Protein AF-A0A354YVZ8-F1 (afdb_monomer_lite)

Sequence (76 aa):
RPAVEAGEKLGFLPGDFIEKVNPYLRPLYDGLFDILGVEITQRYLEKNIIEVAPLAYMRGRTLNDAFIILDEAQNT

pLDDT: mean 79.1, std 17.97, range [43.56, 97.12]

Secondary structure (DSSP, 8-state):
-----S-TTS---SS-HHHHHHHHHHHHHHHHHHHH-HHHHHHHHHTTSS----GGGGTT----S-----S-GGG-

Foldseek 3Di:
DDDDDDDPPQPDDPDDPCVSCVVVCVVVLVVCCVPPNDVRSVVCVVVVVDDDDDPVVCPPDDDPPDDDDDPPPVPD

Radius of gyration: 15.45 Å; chains: 1; bounding box: 52×29×27 Å

InterPro domains:
  IPR003714 PhoH-like protein [PF02562] (1-76)
  IPR027417 P-loop containing nucleoside triphosphate hydrolase [G3DSA:3.40.50.300] (1-76)
  IPR027417 P-loop containing nucleoside triphosphate hydrolase [SSF52540] (2-75)
  IPR051451 PhoH2-like [PTHR30473] (1-76)

Structure (mmCIF, N/CA/C/O backbone):
data_AF-A0A354YVZ8-F1
#
_entry.id   AF-A0A354YVZ8-F1
#
loop_
_atom_site.group_PDB
_atom_site.id
_atom_site.type_symbol
_atom_site.label_atom_id
_atom_site.label_alt_id
_atom_site.label_comp_id
_atom_site.label_asym_id
_atom_site.label_entity_id
_atom_site.label_seq_id
_atom_site.pdbx_PDB_ins_code
_atom_site.Cartn_x
_atom_site.Cartn_y
_atom_site.Cartn_z
_atom_site.occupancy
_atom_site.B_iso_or_equiv
_atom_site.auth_seq_id
_atom_site.auth_comp_id
_atom_site.auth_asym_id
_atom_site.auth_atom_id
_atom_site.pdbx_PDB_model_num
ATOM 1 N N . ARG A 1 1 ? 40.502 -0.121 1.293 1.00 65.19 1 ARG A N 1
ATOM 2 C CA . ARG A 1 1 ? 39.415 -0.152 0.281 1.00 65.19 1 ARG A CA 1
ATOM 3 C C . ARG A 1 1 ? 38.807 -1.547 0.321 1.00 65.19 1 ARG A C 1
ATOM 5 O O . ARG A 1 1 ? 39.590 -2.488 0.322 1.00 65.19 1 ARG A O 1
ATOM 12 N N . PRO A 1 2 ? 37.485 -1.656 0.507 1.00 47.62 2 PRO A N 1
ATOM 13 C CA . PRO A 1 2 ? 36.602 -2.014 -0.619 1.00 47.62 2 PRO A CA 1
ATOM 14 C C . PRO A 1 2 ? 35.372 -1.078 -0.676 1.00 47.62 2 PRO A C 1
ATOM 16 O O . PRO A 1 2 ? 34.915 -0.606 0.358 1.00 47.62 2 PRO A O 1
ATOM 19 N N . ALA A 1 3 ? 35.005 -0.512 -1.829 1.00 45.91 3 ALA A N 1
ATOM 20 C CA . ALA A 1 3 ? 34.356 -1.115 -3.005 1.00 45.91 3 ALA A CA 1
ATOM 21 C C . ALA A 1 3 ? 32.858 -1.355 -2.739 1.00 45.91 3 ALA A C 1
ATOM 23 O O . ALA A 1 3 ? 32.444 -2.406 -2.267 1.00 45.91 3 ALA A O 1
ATOM 24 N N . VAL A 1 4 ? 32.098 -0.283 -2.976 1.00 46.75 4 VAL A N 1
ATOM 25 C CA . VAL A 1 4 ? 30.635 -0.222 -3.001 1.00 46.75 4 VAL A CA 1
ATOM 26 C C . VAL A 1 4 ? 30.181 -0.941 -4.266 1.00 46.75 4 VAL A C 1
ATOM 28 O O . VAL A 1 4 ? 30.644 -0.588 -5.350 1.00 46.75 4 VAL A O 1
ATOM 31 N N . GLU A 1 5 ? 29.307 -1.934 -4.134 1.00 44.97 5 GLU A N 1
ATOM 32 C CA . GLU A 1 5 ? 28.800 -2.699 -5.269 1.00 44.97 5 GLU A CA 1
ATOM 33 C C . GLU A 1 5 ? 27.279 -2.862 -5.206 1.00 44.97 5 GLU A C 1
ATOM 35 O O . GLU A 1 5 ? 26.707 -3.140 -4.154 1.00 44.97 5 GLU A O 1
ATOM 40 N N . ALA A 1 6 ? 26.691 -2.718 -6.397 1.00 44.84 6 ALA A N 1
ATOM 41 C CA . ALA A 1 6 ? 25.343 -3.085 -6.824 1.00 44.84 6 ALA A CA 1
ATOM 42 C C . ALA A 1 6 ? 24.168 -2.234 -6.305 1.00 44.84 6 ALA A C 1
ATOM 44 O O . ALA A 1 6 ? 23.509 -2.563 -5.322 1.00 44.84 6 ALA A O 1
ATOM 45 N N . GLY A 1 7 ? 23.823 -1.187 -7.068 1.00 43.56 7 GLY A N 1
ATOM 46 C CA . GLY A 1 7 ? 22.518 -0.534 -6.926 1.00 43.56 7 GLY A CA 1
ATOM 47 C C . GLY A 1 7 ? 22.277 0.769 -7.695 1.00 43.56 7 GLY A C 1
ATOM 48 O O . GLY A 1 7 ? 21.255 1.408 -7.461 1.00 43.56 7 GLY A O 1
ATOM 49 N N . GLU A 1 8 ? 23.164 1.199 -8.598 1.00 44.38 8 GLU A N 1
ATOM 50 C CA . GLU A 1 8 ? 22.924 2.358 -9.475 1.00 44.38 8 GLU A CA 1
ATOM 51 C C . GLU A 1 8 ? 21.890 2.034 -10.570 1.00 44.38 8 GLU A C 1
ATOM 53 O O . GLU A 1 8 ? 22.230 1.855 -11.734 1.00 44.38 8 GLU A O 1
ATOM 58 N N . LYS A 1 9 ? 20.607 1.947 -10.201 1.00 48.72 9 LYS A N 1
ATOM 59 C CA . LYS A 1 9 ? 19.476 2.148 -11.131 1.00 48.72 9 LYS A CA 1
ATOM 60 C C . LYS A 1 9 ? 18.277 2.876 -10.511 1.00 48.72 9 LYS A C 1
ATOM 62 O O . LYS A 1 9 ? 17.242 2.980 -11.158 1.00 48.72 9 LYS A O 1
ATOM 67 N N . LEU A 1 10 ? 18.403 3.450 -9.312 1.00 50.06 10 LEU A N 1
ATOM 68 C CA . LEU A 1 10 ? 17.493 4.515 -8.883 1.00 50.06 10 LEU A CA 1
ATOM 69 C C . LEU A 1 10 ? 18.168 5.854 -9.174 1.00 50.06 10 LEU A C 1
ATOM 71 O O . LEU A 1 10 ? 19.142 6.219 -8.517 1.00 50.06 10 LEU A O 1
ATOM 75 N N . GLY A 1 11 ? 17.668 6.554 -10.193 1.00 50.53 11 GLY A N 1
ATOM 76 C CA . GLY A 1 11 ? 18.122 7.891 -10.561 1.00 50.53 11 GLY A CA 1
ATOM 77 C C . GLY A 1 11 ? 18.212 8.810 -9.342 1.00 50.53 11 GLY A C 1
ATOM 78 O O . GLY A 1 11 ? 17.371 8.770 -8.442 1.00 50.53 11 GLY A O 1
ATOM 79 N N . PHE A 1 12 ? 19.281 9.599 -9.319 1.00 50.44 12 PHE A N 1
ATOM 80 C CA . PHE A 1 12 ? 19.688 10.519 -8.263 1.00 50.44 12 PHE A CA 1
ATOM 81 C C . PHE A 1 12 ? 18.625 11.593 -7.973 1.00 50.44 12 PHE A C 1
ATOM 83 O O . PHE A 1 12 ? 18.751 12.736 -8.401 1.00 50.44 12 PHE A O 1
ATOM 90 N N . LEU A 1 13 ? 17.582 11.248 -7.223 1.00 47.44 13 LEU A N 1
ATOM 91 C CA . LEU A 1 13 ? 16.750 12.232 -6.536 1.00 47.44 13 LEU A CA 1
ATOM 92 C C . LEU A 1 13 ? 17.374 12.505 -5.155 1.00 47.44 13 LEU A C 1
ATOM 94 O O . LEU A 1 13 ? 17.694 11.550 -4.442 1.00 47.44 13 LEU A O 1
ATOM 98 N N . PRO A 1 14 ? 17.622 13.765 -4.764 1.00 47.69 14 PRO A N 1
ATOM 99 C CA . PRO A 1 14 ? 18.060 14.077 -3.406 1.00 47.69 14 PRO A CA 1
ATOM 100 C C . PRO A 1 14 ? 16.926 13.749 -2.421 1.00 47.69 14 PRO A C 1
ATOM 102 O O . PRO A 1 14 ? 15.790 14.144 -2.665 1.00 47.69 14 PRO A O 1
ATOM 105 N N . GLY A 1 15 ? 17.223 13.008 -1.347 1.00 58.84 15 GLY A N 1
ATOM 106 C CA . GLY A 1 15 ? 16.236 12.659 -0.318 1.00 58.84 15 GLY A CA 1
ATOM 107 C C . GLY A 1 15 ? 16.456 11.307 0.365 1.00 58.84 15 GLY A C 1
ATOM 108 O O . GLY A 1 15 ? 17.276 10.496 -0.088 1.00 58.84 15 GLY A O 1
ATOM 109 N N . ASP A 1 16 ? 15.722 11.078 1.456 1.00 67.44 16 ASP A N 1
ATOM 110 C CA . ASP A 1 16 ? 15.665 9.796 2.174 1.00 67.44 16 ASP A CA 1
ATOM 111 C C . ASP A 1 16 ? 15.091 8.689 1.263 1.00 67.44 16 ASP A C 1
ATOM 113 O O . ASP A 1 16 ? 14.399 8.954 0.277 1.00 67.44 16 ASP A O 1
ATOM 117 N N . PHE A 1 17 ? 15.375 7.421 1.564 1.00 61.47 17 PHE A N 1
ATOM 118 C CA . PHE A 1 17 ? 14.884 6.265 0.808 1.00 61.47 17 PHE A CA 1
ATOM 119 C C . PHE A 1 17 ? 13.359 6.318 0.605 1.00 61.47 17 PHE A C 1
ATOM 121 O O . PHE A 1 17 ? 12.867 6.022 -0.483 1.00 61.47 17 PHE A O 1
ATOM 128 N N . ILE A 1 18 ? 12.626 6.788 1.618 1.00 61.59 18 ILE A N 1
ATOM 129 C CA . ILE A 1 18 ? 11.174 6.990 1.561 1.00 61.59 18 ILE A CA 1
ATOM 130 C C . ILE A 1 18 ? 10.790 8.033 0.504 1.00 61.59 18 ILE A C 1
ATOM 132 O O . ILE A 1 18 ? 9.879 7.790 -0.283 1.00 61.59 18 ILE A O 1
ATOM 136 N N . GLU A 1 19 ? 11.500 9.158 0.420 1.00 63.94 19 GLU A N 1
ATOM 137 C CA . GLU A 1 19 ? 11.213 10.231 -0.545 1.00 63.94 19 GLU A CA 1
ATOM 138 C C . GLU A 1 19 ? 11.443 9.784 -1.992 1.00 63.94 19 GLU A C 1
ATOM 140 O O . GLU A 1 19 ? 10.733 10.219 -2.896 1.00 63.94 19 GLU A O 1
ATOM 145 N N . LYS A 1 20 ? 12.388 8.863 -2.212 1.00 67.06 20 LYS A N 1
ATOM 146 C CA . LYS A 1 20 ? 12.671 8.284 -3.536 1.00 67.06 20 LYS A CA 1
ATOM 147 C C . LYS A 1 20 ? 11.636 7.265 -3.986 1.00 67.06 20 LYS A C 1
ATOM 149 O O . LYS A 1 20 ? 11.388 7.128 -5.180 1.00 67.06 20 LYS A O 1
ATOM 154 N N . VAL A 1 21 ? 11.074 6.524 -3.041 1.00 65.56 21 VAL A N 1
ATOM 155 C CA . VAL A 1 21 ? 10.078 5.483 -3.302 1.00 65.56 21 VAL A CA 1
ATOM 156 C C . VAL A 1 21 ? 8.682 6.095 -3.468 1.00 65.56 21 VAL A C 1
ATOM 158 O O . VAL A 1 21 ? 7.882 5.592 -4.254 1.00 65.56 21 VAL A O 1
ATOM 161 N N . ASN A 1 22 ? 8.413 7.219 -2.798 1.00 73.56 22 ASN A N 1
ATOM 162 C CA . ASN A 1 22 ? 7.112 7.890 -2.771 1.00 73.56 22 ASN A CA 1
ATOM 163 C C . ASN A 1 22 ? 6.478 8.139 -4.164 1.00 73.56 22 ASN A C 1
ATOM 165 O O . ASN A 1 22 ? 5.290 7.856 -4.325 1.00 73.56 22 ASN A O 1
ATOM 169 N N . PRO A 1 23 ? 7.219 8.580 -5.207 1.00 79.12 23 PRO A N 1
ATOM 170 C CA . PRO A 1 23 ? 6.655 8.765 -6.545 1.00 79.12 23 PRO A CA 1
ATOM 171 C C . PRO A 1 23 ? 6.099 7.479 -7.170 1.00 79.12 23 PRO A C 1
ATOM 173 O O . PRO A 1 23 ? 5.083 7.540 -7.853 1.00 79.12 23 PRO A O 1
ATOM 176 N N . TYR A 1 24 ? 6.727 6.326 -6.916 1.00 79.19 24 TYR A N 1
ATOM 177 C CA . TYR A 1 24 ? 6.298 5.034 -7.465 1.00 79.19 24 TYR A CA 1
ATOM 178 C C . TYR A 1 24 ? 5.091 4.454 -6.728 1.00 79.19 24 TYR A C 1
ATOM 180 O O . TYR A 1 24 ? 4.330 3.688 -7.305 1.00 79.19 24 TYR A O 1
ATOM 188 N N . LEU A 1 25 ? 4.900 4.823 -5.459 1.00 83.69 25 LEU A N 1
ATOM 189 C CA . LEU A 1 25 ? 3.756 4.364 -4.669 1.00 83.69 25 LEU A CA 1
ATOM 190 C C . LEU A 1 25 ? 2.522 5.249 -4.857 1.00 83.69 25 LEU A C 1
ATOM 192 O O . LEU A 1 25 ? 1.415 4.812 -4.557 1.00 83.69 25 LEU A O 1
ATOM 196 N N . ARG A 1 26 ? 2.687 6.482 -5.355 1.00 88.38 26 ARG A N 1
ATOM 197 C CA . ARG A 1 26 ? 1.582 7.432 -5.546 1.00 88.38 26 ARG A CA 1
ATOM 198 C C . ARG A 1 26 ? 0.406 6.855 -6.354 1.00 88.38 26 ARG A C 1
ATOM 200 O O . ARG A 1 26 ? -0.704 6.962 -5.845 1.00 88.38 26 ARG A O 1
ATOM 207 N N . PRO A 1 27 ? 0.601 6.168 -7.499 1.00 90.06 27 PRO A N 1
ATOM 208 C CA . PRO A 1 27 ? -0.512 5.565 -8.238 1.00 90.06 27 PRO A CA 1
ATOM 209 C C . PRO A 1 27 ? -1.310 4.534 -7.426 1.00 90.06 27 PRO A C 1
ATOM 211 O O . PRO A 1 27 ? -2.525 4.433 -7.582 1.00 90.06 27 PRO A O 1
ATOM 214 N N . LEU A 1 28 ? -0.651 3.795 -6.524 1.00 90.62 28 LEU A N 1
ATOM 215 C CA . LEU A 1 28 ? -1.326 2.844 -5.636 1.00 90.62 28 LEU A CA 1
ATOM 216 C C . LEU A 1 28 ? -2.208 3.577 -4.621 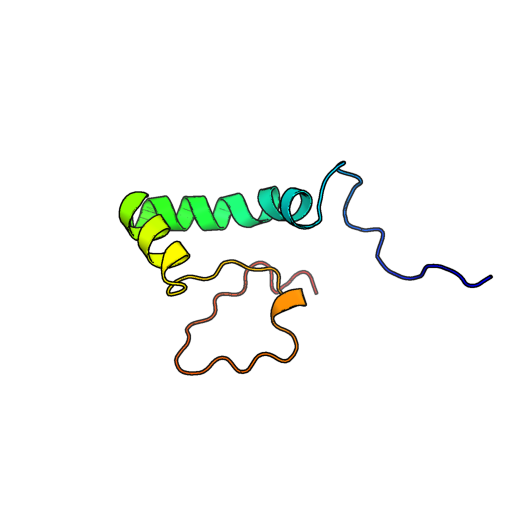1.00 90.62 28 LEU A C 1
ATOM 218 O O . LEU A 1 28 ? -3.348 3.175 -4.398 1.00 90.62 28 LEU A O 1
ATOM 222 N N . TYR A 1 29 ? -1.709 4.669 -4.033 1.00 91.38 29 TYR A N 1
ATOM 223 C CA . TYR A 1 29 ? -2.503 5.504 -3.129 1.00 91.38 29 TYR A CA 1
ATOM 224 C C . TYR A 1 29 ? -3.687 6.153 -3.845 1.00 91.38 29 TYR A C 1
ATOM 226 O O . TYR A 1 29 ? -4.791 6.122 -3.308 1.00 91.38 29 TYR A O 1
ATOM 234 N N . ASP A 1 30 ? -3.479 6.676 -5.054 1.00 92.38 30 ASP A N 1
ATOM 235 C CA . ASP A 1 30 ? -4.542 7.282 -5.859 1.00 92.38 30 ASP A CA 1
ATOM 236 C C . ASP A 1 30 ? -5.652 6.255 -6.149 1.00 92.38 30 ASP A C 1
ATOM 238 O O . ASP A 1 30 ? -6.820 6.513 -5.866 1.00 92.38 30 ASP A O 1
ATOM 242 N N . GLY A 1 31 ? -5.295 5.036 -6.572 1.00 94.19 31 GLY A N 1
ATOM 243 C CA . GLY A 1 31 ? -6.268 3.958 -6.784 1.00 94.19 31 GLY A CA 1
ATOM 244 C C . GLY A 1 31 ? -7.014 3.543 -5.509 1.00 94.19 31 GLY A C 1
ATOM 245 O O . GLY A 1 31 ? -8.220 3.293 -5.542 1.00 94.19 31 GLY A O 1
ATOM 246 N N . LEU A 1 32 ? -6.331 3.510 -4.359 1.00 94.25 32 LEU A N 1
ATOM 247 C CA . LEU A 1 32 ? -6.981 3.254 -3.070 1.00 94.25 32 LEU A CA 1
ATOM 248 C C . LEU A 1 32 ? -7.946 4.382 -2.685 1.00 94.25 32 LEU A C 1
ATOM 250 O O . LEU A 1 32 ? -9.026 4.106 -2.161 1.00 94.25 32 LEU A O 1
ATOM 254 N N . PHE A 1 33 ? -7.580 5.641 -2.927 1.00 95.50 33 PHE A N 1
ATOM 255 C CA . PHE A 1 33 ? -8.452 6.787 -2.676 1.00 95.50 33 PHE A CA 1
ATOM 256 C C . PHE A 1 33 ? -9.676 6.791 -3.591 1.00 95.50 33 PHE A C 1
ATOM 258 O O . PHE A 1 33 ? -10.760 7.111 -3.109 1.00 95.50 33 PHE A O 1
ATOM 265 N N . ASP A 1 34 ? -9.542 6.374 -4.847 1.00 97.00 34 ASP A N 1
ATOM 266 C CA . ASP A 1 34 ? -10.668 6.286 -5.780 1.00 97.00 34 ASP A CA 1
ATOM 267 C C . ASP A 1 34 ? -11.664 5.179 -5.395 1.00 97.00 34 ASP A C 1
ATOM 269 O O . ASP A 1 34 ? -12.875 5.360 -5.523 1.00 97.00 34 ASP A O 1
ATOM 273 N N . ILE A 1 35 ? -11.176 4.037 -4.894 1.00 95.62 35 ILE A N 1
ATOM 274 C CA . ILE A 1 35 ? -12.023 2.879 -4.560 1.00 95.62 35 ILE A CA 1
ATOM 275 C C . ILE A 1 35 ? -12.664 3.014 -3.173 1.00 95.62 35 ILE A C 1
ATOM 277 O O . ILE A 1 35 ? -13.846 2.714 -3.003 1.00 95.62 35 ILE A O 1
ATOM 281 N N . LEU A 1 36 ? -11.885 3.415 -2.165 1.00 95.56 36 LEU A N 1
ATOM 282 C CA . LEU A 1 36 ? -12.312 3.417 -0.760 1.00 95.56 36 LEU A CA 1
ATOM 283 C C . LEU A 1 36 ? -12.636 4.821 -0.234 1.00 95.56 36 LEU A C 1
ATOM 285 O O . LEU A 1 36 ? -13.270 4.954 0.812 1.00 95.56 36 LEU A O 1
ATOM 289 N N . GLY A 1 37 ? -12.216 5.873 -0.936 1.00 96.81 37 GLY A N 1
ATOM 290 C CA . GLY A 1 37 ? -12.249 7.241 -0.434 1.00 96.81 37 GLY A CA 1
ATOM 291 C C . GLY A 1 37 ? -11.077 7.554 0.502 1.00 96.81 37 GLY A C 1
ATOM 292 O O . GLY A 1 37 ? -10.522 6.689 1.180 1.00 96.81 37 GLY A O 1
ATOM 293 N N . VAL A 1 38 ? -10.713 8.835 0.575 1.00 94.50 38 VAL A N 1
ATOM 294 C CA . VAL A 1 38 ? -9.539 9.309 1.330 1.00 94.50 38 VAL A CA 1
ATOM 295 C C . VAL A 1 38 ? -9.605 8.936 2.814 1.00 94.50 38 VAL A C 1
ATOM 297 O O . VAL A 1 38 ? -8.628 8.436 3.366 1.00 94.50 38 VAL A O 1
ATOM 300 N N . GLU A 1 39 ? -10.750 9.144 3.468 1.00 96.25 39 GLU A N 1
ATOM 301 C CA . GLU A 1 39 ? -10.875 8.941 4.917 1.00 96.25 39 GLU A CA 1
ATOM 302 C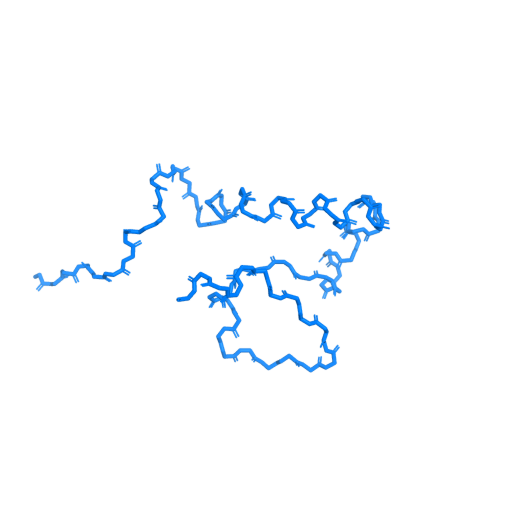 C . GLU A 1 39 ? -10.712 7.466 5.323 1.00 96.25 39 GLU A C 1
ATOM 304 O O . GLU A 1 39 ? -10.018 7.155 6.294 1.00 96.25 39 GLU A O 1
ATOM 309 N N . ILE A 1 40 ? -11.325 6.547 4.570 1.00 96.94 40 ILE A N 1
ATOM 310 C CA . ILE A 1 40 ? -11.245 5.109 4.851 1.00 96.94 40 ILE A CA 1
ATOM 311 C C . ILE A 1 40 ? -9.831 4.606 4.578 1.00 96.94 40 ILE A C 1
ATOM 313 O O . ILE A 1 40 ? -9.270 3.904 5.420 1.00 96.94 40 ILE A O 1
ATOM 317 N N . THR A 1 41 ? -9.234 5.007 3.453 1.00 95.25 41 THR A N 1
ATOM 318 C CA . THR A 1 41 ? -7.866 4.616 3.104 1.00 95.25 41 THR 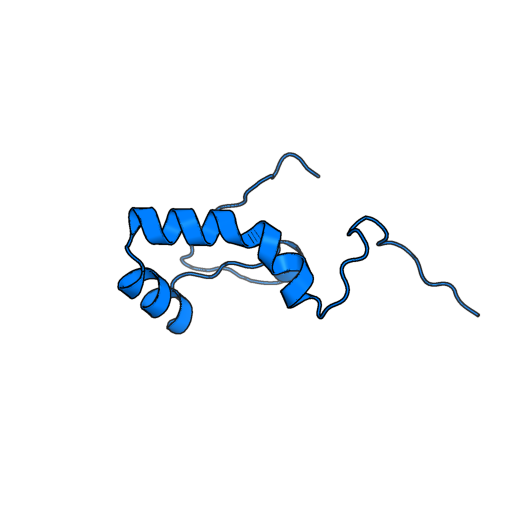A CA 1
ATOM 319 C C . THR A 1 41 ? -6.874 5.052 4.173 1.00 95.25 41 THR A C 1
ATOM 321 O O . THR A 1 41 ? -6.107 4.221 4.651 1.00 95.25 41 THR A O 1
ATOM 324 N N . GLN A 1 42 ? -6.924 6.311 4.622 1.00 94.12 42 GLN A N 1
ATOM 325 C CA . GLN A 1 42 ? -6.038 6.794 5.688 1.00 94.12 42 GLN A CA 1
ATOM 326 C C . GLN A 1 42 ? -6.235 6.006 6.987 1.00 94.12 42 GLN A C 1
ATOM 328 O O . GLN A 1 42 ? -5.271 5.504 7.560 1.00 94.12 42 GLN A O 1
ATOM 333 N N . ARG A 1 43 ? -7.487 5.780 7.401 1.00 97.12 43 ARG A N 1
ATOM 334 C CA . ARG A 1 43 ? -7.796 4.977 8.594 1.00 97.12 43 ARG A CA 1
ATOM 335 C C . ARG A 1 43 ? -7.261 3.544 8.493 1.00 97.12 43 ARG A C 1
ATOM 337 O O . ARG A 1 43 ? -6.867 2.967 9.505 1.00 97.12 43 ARG A O 1
ATOM 344 N N . TYR A 1 44 ? -7.302 2.933 7.312 1.00 97.06 44 TYR A N 1
ATOM 345 C CA . TYR A 1 44 ? -6.812 1.568 7.099 1.00 97.06 44 TYR A CA 1
ATOM 346 C C . TYR A 1 44 ? -5.288 1.495 7.034 1.00 97.06 44 TYR A C 1
ATOM 348 O O . TYR A 1 44 ? -4.728 0.537 7.566 1.00 97.06 44 TYR A O 1
ATOM 356 N N . LEU A 1 45 ? -4.631 2.508 6.468 1.00 93.38 45 LEU A N 1
ATOM 357 C CA . LEU A 1 45 ? -3.175 2.653 6.509 1.00 93.38 45 LEU A CA 1
ATOM 358 C C . LEU A 1 45 ? -2.683 2.823 7.954 1.00 93.38 45 LEU A C 1
ATOM 360 O O . LEU A 1 45 ? -1.819 2.076 8.398 1.00 93.38 45 LEU A O 1
ATOM 364 N N . GLU A 1 46 ? -3.294 3.721 8.734 1.00 93.81 46 GLU A N 1
ATOM 365 C CA . GLU A 1 46 ? -2.944 3.943 10.149 1.00 93.81 46 GLU A CA 1
ATOM 366 C C . GLU A 1 46 ? -3.120 2.684 11.011 1.00 93.81 46 GLU A C 1
ATOM 368 O O . GLU A 1 46 ? -2.345 2.430 11.935 1.00 93.81 46 GLU A O 1
ATOM 373 N N . LYS A 1 47 ? -4.141 1.873 10.708 1.00 96.06 47 LYS A N 1
ATOM 374 C CA . LYS A 1 47 ? -4.407 0.604 11.398 1.00 96.06 47 LYS A CA 1
ATOM 375 C C . LYS A 1 47 ? -3.573 -0.570 10.876 1.00 96.06 47 LYS A C 1
ATOM 377 O O . LYS A 1 47 ? -3.736 -1.670 11.399 1.00 96.06 47 LYS A O 1
ATOM 382 N N . ASN A 1 48 ? -2.707 -0.361 9.881 1.00 91.69 48 ASN A N 1
ATOM 383 C CA . ASN A 1 48 ? -1.954 -1.409 9.181 1.00 91.69 48 ASN A CA 1
ATOM 384 C C . ASN A 1 48 ? -2.848 -2.517 8.589 1.00 91.69 48 ASN A C 1
ATOM 386 O O . ASN A 1 48 ? -2.442 -3.672 8.495 1.00 91.69 48 ASN A O 1
ATOM 390 N N . ILE A 1 49 ? -4.083 -2.173 8.213 1.00 95.50 49 ILE A N 1
ATOM 391 C CA . ILE A 1 49 ? -4.982 -3.067 7.468 1.00 95.50 49 ILE A CA 1
ATOM 392 C C . ILE A 1 49 ? -4.557 -3.101 5.998 1.00 95.50 49 ILE A C 1
ATOM 394 O O . ILE A 1 49 ? -4.577 -4.152 5.366 1.00 95.50 49 ILE A O 1
ATOM 398 N N . ILE A 1 50 ? -4.165 -1.942 5.464 1.00 94.81 50 ILE A N 1
ATOM 399 C CA . ILE A 1 50 ? -3.546 -1.808 4.148 1.00 94.81 50 ILE A CA 1
ATOM 400 C C . ILE A 1 50 ? -2.098 -1.392 4.373 1.00 94.81 50 ILE A C 1
ATOM 402 O O . ILE A 1 50 ? -1.829 -0.479 5.151 1.00 94.81 50 ILE A O 1
ATOM 406 N N . GLU A 1 51 ? -1.175 -2.046 3.678 1.00 92.19 51 GLU A N 1
ATOM 407 C CA . GLU A 1 51 ? 0.242 -1.703 3.690 1.00 92.19 51 GLU A CA 1
ATOM 408 C C . GLU A 1 51 ? 0.728 -1.567 2.245 1.00 92.19 51 GLU A C 1
ATOM 410 O O . GLU A 1 51 ? 0.516 -2.460 1.424 1.00 92.19 51 GLU A O 1
ATOM 415 N N . VAL A 1 52 ? 1.379 -0.446 1.932 1.00 90.56 52 VAL A N 1
ATOM 416 C CA . VAL A 1 52 ? 1.997 -0.196 0.625 1.00 90.56 52 VAL A CA 1
ATOM 417 C C . VAL A 1 52 ? 3.494 -0.046 0.849 1.00 90.56 52 VAL A C 1
ATOM 419 O O . VAL A 1 52 ? 3.947 0.932 1.444 1.00 90.56 52 VAL A O 1
ATOM 422 N N . ALA A 1 53 ? 4.268 -1.029 0.397 1.00 87.88 53 ALA A N 1
ATOM 423 C CA . ALA A 1 53 ? 5.700 -1.079 0.655 1.00 87.88 53 ALA A CA 1
ATOM 424 C C . ALA A 1 53 ? 6.478 -1.708 -0.515 1.00 87.88 53 ALA A C 1
ATOM 426 O O . ALA A 1 53 ? 5.933 -2.537 -1.248 1.00 87.88 53 ALA A O 1
ATOM 427 N N . PRO A 1 54 ? 7.764 -1.350 -0.695 1.00 84.94 54 PRO A N 1
ATOM 428 C CA . PRO A 1 54 ? 8.611 -1.946 -1.725 1.00 84.94 54 PRO A CA 1
ATOM 429 C C . PRO A 1 54 ? 8.786 -3.455 -1.547 1.00 84.94 54 PRO A C 1
ATOM 431 O O . PRO A 1 54 ? 8.928 -3.940 -0.424 1.00 84.94 54 PRO A O 1
ATOM 434 N N . LEU A 1 55 ? 8.937 -4.188 -2.656 1.00 83.50 55 LEU A N 1
ATOM 435 C CA . LEU A 1 55 ? 9.181 -5.637 -2.632 1.00 83.50 55 LEU A CA 1
ATOM 436 C C . LEU A 1 55 ? 10.405 -6.025 -1.780 1.00 83.50 55 LEU A C 1
ATOM 438 O O . LEU A 1 55 ? 10.393 -7.051 -1.102 1.00 83.50 55 LEU A O 1
ATOM 442 N N . ALA A 1 56 ? 11.442 -5.181 -1.746 1.00 83.00 56 ALA A N 1
ATOM 443 C CA . ALA A 1 56 ? 12.633 -5.405 -0.923 1.00 83.00 56 ALA A CA 1
ATOM 444 C C . ALA A 1 56 ? 12.321 -5.554 0.583 1.00 83.00 56 ALA A C 1
ATOM 446 O O . ALA A 1 56 ? 13.043 -6.262 1.282 1.00 83.00 56 ALA A O 1
ATOM 447 N N . TYR A 1 57 ? 11.234 -4.945 1.071 1.00 83.56 57 TYR A N 1
ATOM 448 C CA . TYR A 1 57 ? 10.806 -4.999 2.475 1.00 83.56 57 TYR A CA 1
ATOM 449 C C . TYR A 1 57 ? 10.005 -6.272 2.795 1.00 83.56 57 TYR A C 1
ATOM 451 O O . TYR A 1 57 ? 9.753 -6.572 3.961 1.00 83.56 57 TYR A O 1
ATOM 459 N N . MET A 1 58 ? 9.619 -7.045 1.775 1.00 87.50 58 MET A N 1
ATOM 460 C CA . MET A 1 58 ? 8.863 -8.289 1.946 1.00 87.50 58 MET A CA 1
ATOM 461 C C . MET A 1 58 ? 9.759 -9.495 2.240 1.00 87.50 58 MET A C 1
ATOM 463 O O . MET A 1 58 ? 9.287 -10.510 2.756 1.00 87.50 58 MET A O 1
ATOM 467 N N . ARG A 1 59 ? 11.064 -9.407 1.950 1.00 86.25 59 ARG A N 1
ATOM 468 C CA . ARG A 1 59 ? 12.008 -10.512 2.155 1.00 86.25 59 ARG A CA 1
ATOM 469 C C . ARG A 1 59 ? 12.057 -10.925 3.631 1.00 86.25 59 ARG A C 1
ATOM 471 O O . ARG A 1 59 ? 12.433 -10.139 4.491 1.00 86.25 59 ARG A O 1
ATOM 478 N N . GLY A 1 60 ? 11.740 -12.191 3.908 1.00 90.31 60 GLY A N 1
ATOM 479 C CA . GLY A 1 60 ? 11.791 -12.768 5.257 1.00 90.31 60 GLY A CA 1
ATOM 480 C C . GLY A 1 60 ? 10.541 -12.528 6.111 1.00 90.31 60 GLY A C 1
ATOM 481 O O . GLY A 1 60 ? 10.499 -12.998 7.247 1.00 90.31 60 GLY A O 1
ATOM 482 N N . ARG A 1 61 ? 9.511 -11.849 5.586 1.00 92.44 61 ARG A N 1
ATOM 483 C CA . ARG A 1 61 ? 8.210 -11.744 6.259 1.00 92.44 61 ARG A CA 1
ATOM 484 C C . ARG A 1 61 ? 7.393 -13.018 6.057 1.00 92.44 61 ARG A C 1
ATOM 486 O O . ARG A 1 61 ? 7.431 -13.635 4.998 1.00 92.44 61 ARG A O 1
ATOM 493 N N . THR A 1 62 ? 6.618 -13.378 7.077 1.00 93.25 62 THR A N 1
ATOM 494 C CA . THR A 1 62 ? 5.537 -14.367 6.967 1.00 93.25 62 THR A CA 1
ATOM 495 C C . THR A 1 62 ? 4.219 -13.604 6.977 1.00 93.25 62 THR A C 1
ATOM 497 O O . THR A 1 62 ? 3.919 -12.919 7.953 1.00 93.25 62 THR A O 1
ATOM 500 N N . LEU A 1 63 ? 3.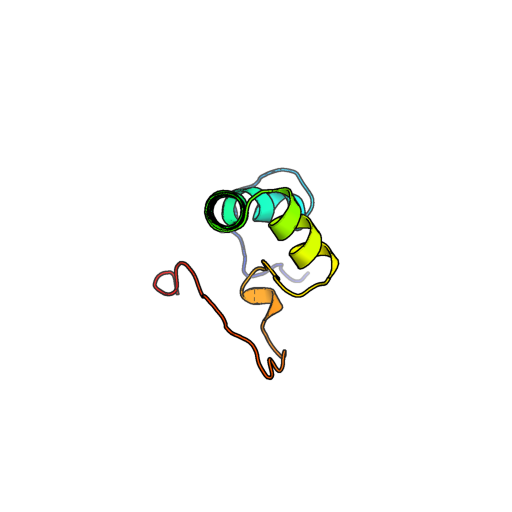465 -13.681 5.883 1.00 90.25 63 LEU A N 1
ATOM 501 C CA . LEU A 1 63 ? 2.212 -12.950 5.694 1.00 90.25 63 LEU A CA 1
ATOM 502 C C . LEU A 1 63 ? 1.055 -13.947 5.809 1.00 90.25 63 LEU A C 1
ATOM 504 O O . LEU A 1 63 ? 0.761 -14.676 4.866 1.00 90.25 63 LEU A O 1
ATOM 508 N N . ASN A 1 64 ? 0.455 -14.018 6.997 1.00 92.50 64 ASN A N 1
ATOM 509 C CA . ASN A 1 64 ? -0.695 -14.878 7.275 1.00 92.50 64 ASN A CA 1
ATOM 510 C C . ASN A 1 64 ? -1.988 -14.079 7.116 1.00 92.50 64 ASN A C 1
ATOM 512 O O . ASN A 1 64 ? -2.024 -12.918 7.514 1.00 92.50 64 ASN A O 1
ATOM 516 N N . ASP A 1 65 ? -3.028 -14.724 6.582 1.00 93.31 65 ASP A N 1
ATOM 517 C CA . ASP A 1 65 ? -4.362 -14.129 6.395 1.00 93.31 65 ASP A CA 1
ATOM 518 C C . ASP A 1 65 ? -4.323 -12.766 5.677 1.00 93.31 65 ASP A C 1
ATOM 520 O O . ASP A 1 65 ? -4.972 -11.796 6.061 1.00 93.31 65 ASP A O 1
ATOM 524 N N . ALA A 1 66 ? -3.482 -12.682 4.644 1.00 93.19 66 ALA A N 1
ATOM 525 C CA . ALA A 1 66 ? -3.234 -11.461 3.895 1.00 93.19 66 ALA A CA 1
ATOM 526 C C . ALA A 1 66 ? -3.497 -11.678 2.405 1.00 93.19 66 ALA A C 1
ATOM 528 O O . ALA A 1 66 ? -3.185 -12.732 1.845 1.00 93.19 66 ALA A O 1
ATOM 529 N N . PHE A 1 67 ? -4.017 -10.642 1.752 1.00 94.06 67 PHE A N 1
ATOM 530 C CA . PHE A 1 67 ? -4.059 -10.556 0.299 1.00 94.06 67 PHE A CA 1
ATOM 531 C C . PHE A 1 67 ? -2.902 -9.679 -0.181 1.00 94.06 67 PHE A C 1
ATOM 533 O O . PHE A 1 67 ? -2.714 -8.575 0.327 1.00 94.06 67 PHE A O 1
ATOM 540 N N . ILE A 1 68 ? -2.117 -10.169 -1.142 1.00 91.69 68 ILE A N 1
ATOM 541 C CA . ILE A 1 68 ? -0.940 -9.464 -1.660 1.00 91.69 68 ILE A CA 1
ATOM 542 C C . ILE A 1 68 ? -1.174 -9.151 -3.130 1.00 91.69 68 ILE A C 1
ATOM 544 O O . ILE A 1 68 ? -1.422 -10.052 -3.930 1.00 91.69 68 ILE A O 1
ATOM 548 N N . ILE A 1 69 ? -1.047 -7.875 -3.480 1.00 90.44 69 ILE A N 1
ATOM 549 C CA . ILE A 1 69 ? -1.017 -7.411 -4.865 1.00 90.44 69 ILE A CA 1
ATOM 550 C C . ILE A 1 69 ? 0.416 -6.985 -5.151 1.00 90.44 69 ILE A C 1
ATOM 552 O O . ILE A 1 69 ? 0.955 -6.114 -4.470 1.00 90.44 69 ILE A O 1
ATOM 556 N N . LEU A 1 70 ? 1.034 -7.631 -6.136 1.00 89.25 70 LEU A N 1
ATOM 557 C CA . LEU A 1 70 ? 2.348 -7.255 -6.633 1.00 89.25 70 LEU A CA 1
ATOM 558 C C . LEU A 1 70 ? 2.169 -6.543 -7.968 1.00 89.25 70 LEU A C 1
ATOM 560 O O . LEU A 1 70 ? 1.704 -7.153 -8.931 1.00 89.25 70 LEU A O 1
ATOM 564 N N . ASP A 1 71 ? 2.547 -5.273 -8.006 1.00 83.31 71 ASP A N 1
ATOM 565 C CA . ASP A 1 71 ? 2.605 -4.510 -9.245 1.00 83.31 71 ASP A CA 1
ATOM 566 C C . ASP A 1 71 ? 3.957 -4.720 -9.946 1.00 83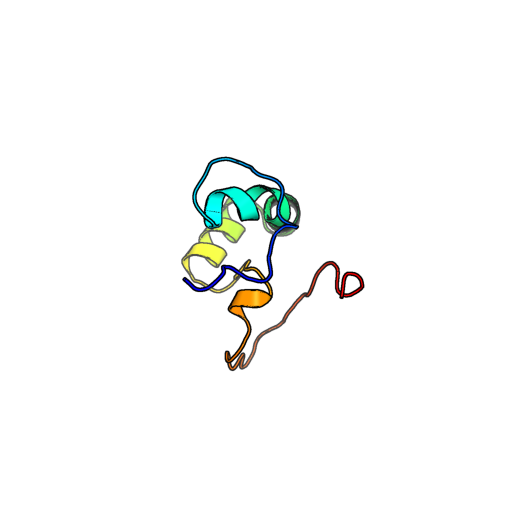.31 71 ASP A C 1
ATOM 568 O O . ASP A 1 71 ? 4.971 -4.983 -9.295 1.00 83.31 71 ASP A O 1
ATOM 572 N N . GLU A 1 72 ? 3.967 -4.623 -11.274 1.00 74.94 72 GLU A N 1
ATOM 573 C CA . GLU A 1 72 ? 5.174 -4.704 -12.110 1.00 74.94 72 GLU A CA 1
ATOM 574 C C . GLU A 1 72 ? 6.017 -5.989 -11.954 1.00 74.94 72 GLU A C 1
ATOM 576 O O . GLU A 1 72 ? 7.244 -5.974 -12.089 1.00 74.94 72 GLU A O 1
ATOM 581 N N . ALA A 1 73 ? 5.372 -7.141 -11.735 1.00 72.94 73 ALA A N 1
ATOM 582 C CA . ALA A 1 73 ? 6.056 -8.435 -11.582 1.00 72.94 73 ALA A CA 1
ATOM 583 C C . ALA A 1 73 ? 6.938 -8.830 -12.790 1.00 72.94 73 ALA A C 1
ATOM 5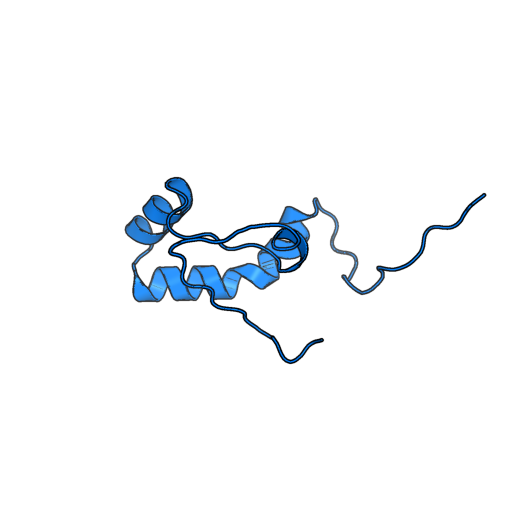85 O O . ALA A 1 73 ? 7.853 -9.641 -12.650 1.00 72.94 73 ALA A O 1
ATOM 586 N N . GLN A 1 74 ? 6.686 -8.243 -13.965 1.00 72.44 74 GLN A N 1
ATOM 587 C CA . GLN A 1 74 ? 7.483 -8.436 -15.180 1.00 72.44 74 GLN A CA 1
ATOM 588 C C . GLN A 1 74 ? 8.868 -7.764 -15.166 1.00 72.44 74 GLN A C 1
ATOM 590 O O . GLN A 1 74 ? 9.717 -8.157 -15.958 1.00 72.44 74 GLN A O 1
ATOM 595 N N . ASN A 1 75 ? 9.127 -6.783 -14.294 1.00 65.19 75 ASN A N 1
ATOM 596 C CA . ASN A 1 75 ? 10.395 -6.034 -14.268 1.00 65.19 75 ASN A CA 1
ATOM 597 C C . ASN A 1 75 ? 11.517 -6.739 -13.472 1.00 65.19 75 ASN A C 1
ATOM 599 O O . ASN A 1 75 ? 12.414 -6.070 -12.951 1.00 65.19 75 ASN A O 1
ATOM 603 N N . THR A 1 76 ? 11.461 -8.073 -13.366 1.00 54.88 76 THR A N 1
ATOM 604 C CA . THR A 1 76 ? 12.513 -8.908 -12.751 1.00 54.88 76 THR A CA 1
ATOM 605 C C . THR A 1 76 ? 13.553 -9.334 -13.779 1.00 54.88 76 THR A C 1
ATOM 607 O O . THR A 1 76 ? 13.149 -9.803 -14.865 1.00 54.88 76 THR A O 1
#

Organism: NCBI:txid863